Protein AF-A0A968PVJ0-F1 (afdb_monomer_lite)

Foldseek 3Di:
DDLLVLLVVVLVVLVVQQVDDVVRNHLQDDDLSSVVLSVLLVLLLVQLQCLQVPPDDRPDPPQDRFDHLADSSLLSLLLSLLSSCVSRVVCNVVSVVSNVVSLVPDDPDPSNVSSNVRSNVSNVVSCVVCVPVCLQPQDADDADPDPPGDDQDPVCNQWFDPDSNDGVPDPPSNPD

pLDDT: mean 87.93, std 15.9, range [29.86, 98.88]

Sequence (176 aa):
MDALLYWNEVALDASAQDHTGTPPKFDQGGPTKTSRALAIVHLAMYDAFVSINGGSAPYLSDLMAPLPGASAEAALGEAAYVTLKALYPSQSRTFQRARDAFLWGLPSSQALEDGRTHGQKVATMLLNQRMNDGSADCRTYQAKPLPGKHRVDPLNPTQGFLSPFGEKWHLSHCLR

Structure (mmCIF, N/CA/C/O backbone):
data_AF-A0A968PVJ0-F1
#
_entry.id   AF-A0A968PVJ0-F1
#
loop_
_atom_site.group_PDB
_atom_site.id
_atom_site.type_symbol
_atom_site.label_atom_id
_atom_site.label_alt_id
_atom_site.label_comp_id
_atom_site.label_asym_id
_atom_site.label_entity_id
_atom_site.label_seq_id
_atom_site.pdbx_PDB_ins_code
_atom_site.Cartn_x
_atom_site.Cartn_y
_atom_site.Cartn_z
_atom_site.occupancy
_atom_site.B_iso_or_equiv
_atom_site.auth_seq_id
_atom_site.auth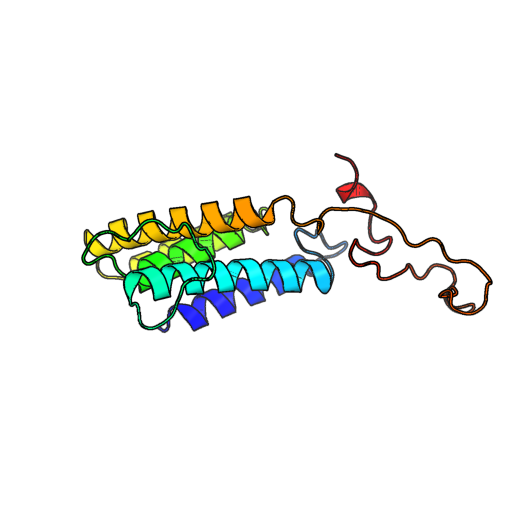_comp_id
_atom_site.auth_asym_id
_atom_site.auth_atom_id
_atom_site.pdbx_PDB_model_num
ATOM 1 N N . MET A 1 1 ? -18.436 -5.206 3.309 1.00 76.81 1 MET A N 1
ATOM 2 C CA . MET A 1 1 ? -17.386 -5.138 2.275 1.00 76.81 1 MET A CA 1
ATOM 3 C C . MET A 1 1 ? -16.115 -5.666 2.899 1.00 76.81 1 MET A C 1
ATOM 5 O O . MET A 1 1 ? -15.818 -5.260 4.014 1.00 76.81 1 MET A O 1
ATOM 9 N N . ASP A 1 2 ? -15.432 -6.604 2.248 1.00 93.25 2 ASP A N 1
ATOM 10 C CA . ASP A 1 2 ? -14.159 -7.123 2.753 1.00 93.25 2 ASP A CA 1
ATOM 11 C C . ASP A 1 2 ? -13.054 -6.092 2.482 1.00 93.25 2 ASP A C 1
ATOM 13 O O . ASP A 1 2 ? -12.817 -5.717 1.331 1.00 93.25 2 ASP A O 1
ATOM 17 N N . ALA A 1 3 ? -12.426 -5.583 3.544 1.00 94.69 3 ALA A N 1
ATOM 18 C CA . ALA A 1 3 ? -11.442 -4.512 3.432 1.00 94.69 3 ALA A CA 1
ATOM 19 C C . ALA A 1 3 ? -10.165 -4.962 2.702 1.00 94.69 3 ALA A C 1
ATOM 21 O O . ALA A 1 3 ? -9.610 -4.194 1.919 1.00 94.69 3 ALA A O 1
ATOM 22 N N . LEU A 1 4 ? -9.716 -6.202 2.918 1.00 96.88 4 LEU A N 1
ATOM 23 C CA . LEU A 1 4 ? -8.508 -6.737 2.292 1.00 96.88 4 LEU A CA 1
ATOM 24 C C . LEU A 1 4 ? -8.703 -6.874 0.781 1.00 96.88 4 LEU A C 1
ATOM 26 O O . LEU A 1 4 ? -7.872 -6.397 0.009 1.00 96.88 4 LEU A O 1
ATOM 30 N N . LEU A 1 5 ? -9.815 -7.481 0.362 1.00 98.06 5 LEU A N 1
ATOM 31 C CA . LEU A 1 5 ? -10.101 -7.689 -1.058 1.00 98.06 5 LEU A CA 1
ATOM 32 C C . LEU A 1 5 ? -10.312 -6.371 -1.807 1.00 98.06 5 LEU A C 1
ATOM 34 O O . LEU A 1 5 ? -9.831 -6.238 -2.93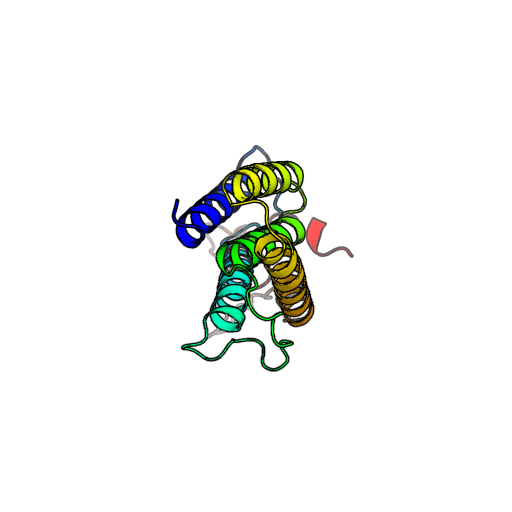0 1.00 98.06 5 LEU A O 1
ATOM 38 N N . TYR A 1 6 ? -10.952 -5.384 -1.176 1.00 98.38 6 TYR A N 1
ATOM 39 C CA . TYR A 1 6 ? -11.098 -4.054 -1.766 1.00 98.38 6 TYR A CA 1
ATOM 40 C C . TYR A 1 6 ? -9.759 -3.376 -2.037 1.00 98.38 6 TYR A C 1
ATOM 42 O O . TYR A 1 6 ? -9.510 -2.893 -3.137 1.00 98.38 6 TYR A O 1
ATOM 50 N N . TRP A 1 7 ? -8.881 -3.323 -1.037 1.00 98.62 7 TRP A N 1
ATOM 51 C CA . TRP A 1 7 ? -7.597 -2.648 -1.201 1.00 98.62 7 TRP A CA 1
ATOM 52 C C . TRP A 1 7 ? -6.652 -3.417 -2.129 1.00 98.62 7 TRP A C 1
ATOM 54 O O . TRP A 1 7 ? -5.844 -2.788 -2.811 1.00 98.62 7 TRP A O 1
ATOM 64 N N . ASN A 1 8 ? -6.800 -4.742 -2.237 1.00 98.56 8 ASN A N 1
ATOM 65 C CA . ASN A 1 8 ? -6.158 -5.519 -3.295 1.00 98.56 8 ASN A CA 1
ATOM 66 C C . ASN A 1 8 ? -6.652 -5.092 -4.689 1.00 98.56 8 ASN A C 1
ATOM 68 O O . ASN A 1 8 ? -5.829 -4.860 -5.567 1.00 98.56 8 ASN A O 1
ATOM 72 N N . GLU A 1 9 ? -7.964 -4.933 -4.892 1.00 98.56 9 GLU A N 1
ATOM 73 C CA . GLU A 1 9 ? -8.520 -4.437 -6.161 1.00 98.56 9 GLU A CA 1
ATOM 74 C C . GLU A 1 9 ? -7.966 -3.046 -6.508 1.00 98.56 9 GLU A C 1
ATOM 76 O O . GLU A 1 9 ? -7.410 -2.861 -7.589 1.00 98.56 9 GLU A O 1
ATOM 81 N N . VAL A 1 10 ? -7.966 -2.108 -5.551 1.00 98.62 10 VAL A N 1
ATOM 82 C CA . VAL A 1 10 ? -7.379 -0.765 -5.734 1.00 98.62 10 VAL A CA 1
ATOM 83 C C . VAL A 1 10 ? -5.887 -0.833 -6.096 1.00 98.62 10 VAL A C 1
ATOM 85 O O . VAL A 1 10 ? -5.410 -0.046 -6.915 1.00 98.62 10 VAL A O 1
ATOM 88 N N . ALA A 1 11 ? -5.128 -1.756 -5.502 1.00 98.62 11 ALA A N 1
ATOM 89 C CA . ALA A 1 11 ? -3.708 -1.929 -5.798 1.00 98.62 11 ALA A CA 1
ATOM 90 C C . ALA A 1 11 ? -3.460 -2.531 -7.196 1.00 98.62 11 ALA A C 1
ATOM 92 O O . ALA A 1 11 ? -2.504 -2.145 -7.875 1.00 98.62 11 ALA A O 1
ATOM 93 N N . LEU A 1 12 ? -4.322 -3.447 -7.648 1.00 98.38 12 LEU A N 1
ATOM 94 C CA . LEU A 1 12 ? -4.268 -4.005 -9.001 1.00 98.38 12 LEU A CA 1
ATOM 95 C C . LEU A 1 12 ? -4.642 -2.955 -10.053 1.00 98.38 12 LEU A C 1
ATOM 97 O O . LEU A 1 12 ? -3.928 -2.819 -11.049 1.00 98.38 12 LEU A O 1
ATOM 101 N N . ASP A 1 13 ? -5.675 -2.153 -9.794 1.00 98.25 13 ASP A N 1
ATOM 102 C CA . ASP A 1 13 ? -6.046 -1.016 -10.641 1.00 98.25 13 ASP A CA 1
ATOM 103 C C . ASP A 1 13 ? -4.909 0.004 -10.732 1.00 98.25 13 ASP A C 1
ATOM 105 O O . ASP A 1 13 ? -4.605 0.502 -11.818 1.00 98.25 13 ASP A O 1
ATOM 109 N N . ALA A 1 14 ? -4.219 0.265 -9.616 1.00 97.50 14 ALA A N 1
ATOM 110 C CA . ALA A 1 14 ? -3.054 1.141 -9.604 1.00 97.50 14 ALA A CA 1
ATOM 111 C C . ALA A 1 14 ? -1.951 0.640 -10.540 1.00 97.50 14 ALA A C 1
ATOM 113 O O . ALA A 1 14 ? -1.387 1.420 -11.310 1.00 97.50 14 ALA A O 1
ATOM 114 N N . SER A 1 15 ? -1.660 -0.663 -10.500 1.00 96.19 15 SER A N 1
ATOM 115 C CA . SER A 1 15 ? -0.685 -1.292 -11.389 1.00 96.19 15 SER A CA 1
ATOM 116 C C . SER A 1 15 ? -1.119 -1.214 -12.854 1.00 96.19 15 SER A C 1
ATOM 118 O O . SER A 1 15 ? -0.315 -0.825 -13.703 1.00 96.19 15 SER A O 1
ATOM 120 N N . ALA A 1 16 ? -2.383 -1.516 -13.159 1.00 95.81 16 ALA A N 1
ATOM 121 C CA . ALA A 1 16 ? -2.913 -1.441 -14.517 1.00 95.81 16 ALA A CA 1
ATOM 122 C C . ALA A 1 16 ? -2.831 -0.011 -15.079 1.00 95.81 16 ALA A C 1
ATOM 124 O O . ALA A 1 16 ? -2.342 0.207 -16.193 1.00 95.81 16 ALA A O 1
ATOM 125 N N . GLN A 1 17 ? -3.237 0.980 -14.284 1.00 95.31 17 GLN A N 1
ATOM 126 C CA . GLN A 1 17 ? -3.203 2.386 -14.671 1.00 95.31 17 GLN A CA 1
ATOM 127 C C . GLN A 1 17 ? -1.772 2.902 -14.879 1.00 95.31 17 GLN A C 1
ATOM 129 O O . GLN A 1 17 ? -1.547 3.678 -15.810 1.00 95.31 17 GLN A O 1
ATOM 134 N N . ASP A 1 18 ? -0.808 2.445 -14.074 1.00 94.25 18 ASP A N 1
ATOM 135 C CA . ASP A 1 18 ? 0.619 2.783 -14.213 1.00 94.25 18 ASP A CA 1
ATOM 136 C C . ASP A 1 18 ? 1.210 2.309 -15.554 1.00 94.25 18 ASP A C 1
ATOM 138 O O . ASP A 1 18 ? 2.143 2.911 -16.082 1.00 94.25 18 ASP A O 1
ATOM 142 N N . HIS A 1 19 ? 0.631 1.255 -16.143 1.00 92.50 19 HIS A N 1
ATOM 143 C CA . HIS A 1 19 ? 1.053 0.673 -17.421 1.00 92.50 19 HIS A CA 1
ATOM 144 C C . HIS A 1 19 ? 0.205 1.119 -18.619 1.00 92.50 19 HIS A C 1
ATOM 146 O O . HIS A 1 19 ? 0.387 0.617 -19.729 1.00 92.50 19 HIS A O 1
ATOM 152 N N . THR A 1 20 ? -0.705 2.073 -18.421 1.00 90.69 20 THR A N 1
ATOM 153 C CA . THR A 1 20 ? -1.606 2.564 -19.468 1.00 90.69 20 THR A CA 1
ATOM 154 C C . THR A 1 20 ? -1.115 3.900 -20.046 1.00 90.69 20 THR A C 1
ATOM 156 O O . THR A 1 20 ? -0.547 4.733 -19.343 1.00 90.69 20 THR A O 1
ATOM 159 N N . GLY A 1 21 ? -1.360 4.134 -21.341 1.00 82.88 21 GLY A N 1
ATOM 160 C CA . GLY A 1 21 ? -1.025 5.381 -22.046 1.00 82.88 21 GLY A CA 1
ATOM 161 C C . GLY A 1 21 ? 0.067 5.222 -23.109 1.00 82.88 21 GLY A C 1
ATOM 162 O O . GLY A 1 21 ? 0.657 4.157 -23.276 1.00 82.88 21 GLY A O 1
ATOM 163 N N . THR A 1 22 ? 0.321 6.280 -23.885 1.00 77.31 22 THR A N 1
ATOM 164 C CA . THR A 1 22 ? 1.326 6.265 -24.962 1.00 77.31 22 THR A CA 1
ATOM 165 C C . THR A 1 22 ? 2.066 7.610 -25.045 1.00 77.31 22 THR A C 1
ATOM 167 O O . THR A 1 22 ? 1.473 8.588 -25.501 1.00 77.31 22 THR A O 1
ATOM 170 N N . PRO A 1 23 ? 3.351 7.679 -24.635 1.00 74.75 23 PRO A N 1
ATOM 171 C CA . PRO A 1 23 ? 4.070 6.657 -23.872 1.00 74.75 23 PRO A CA 1
ATOM 172 C C . PRO A 1 23 ? 3.511 6.543 -22.438 1.00 74.75 23 PRO A C 1
ATOM 174 O O . PRO A 1 23 ? 3.019 7.533 -21.891 1.00 74.75 23 PRO A O 1
ATOM 177 N N . PRO A 1 24 ? 3.579 5.360 -21.812 1.00 75.19 24 PRO A N 1
ATOM 178 C CA . PRO A 1 24 ? 3.230 5.205 -20.404 1.00 75.19 24 PRO A CA 1
ATOM 179 C C . PRO A 1 24 ? 4.176 6.020 -19.508 1.00 75.19 24 PRO A C 1
ATOM 181 O O . PRO A 1 24 ? 5.372 6.158 -19.789 1.00 75.19 24 PRO A O 1
ATOM 184 N N . LYS A 1 25 ? 3.632 6.562 -18.415 1.00 80.38 25 LYS A N 1
ATOM 185 C CA . LYS A 1 25 ? 4.394 7.256 -17.373 1.00 80.38 25 LYS A CA 1
ATOM 186 C C . LYS A 1 25 ? 4.356 6.413 -16.106 1.00 80.38 25 LYS A C 1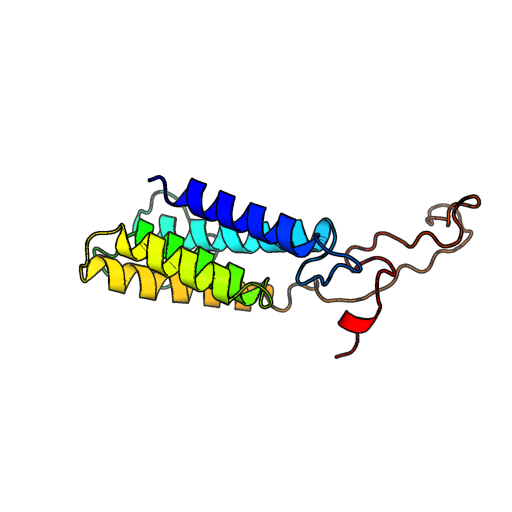
ATOM 188 O O . LYS A 1 25 ? 3.358 6.423 -15.400 1.00 80.38 25 LYS A O 1
ATOM 193 N N . PHE A 1 26 ? 5.462 5.731 -15.848 1.00 87.56 26 PHE A N 1
ATOM 194 C CA . PHE A 1 26 ? 5.567 4.761 -14.772 1.00 87.56 26 PHE A CA 1
ATOM 195 C C . PHE A 1 26 ? 6.027 5.388 -13.456 1.00 87.56 26 PHE A C 1
ATOM 197 O O . PHE A 1 26 ? 7.078 6.031 -13.417 1.00 87.56 26 PHE A O 1
ATOM 204 N N . ASP A 1 27 ? 5.311 5.095 -12.378 1.00 92.19 27 ASP A N 1
ATOM 205 C CA . ASP A 1 27 ? 5.803 5.192 -11.007 1.00 92.19 27 ASP A CA 1
ATOM 206 C C . ASP A 1 27 ? 6.463 3.859 -10.573 1.00 92.19 27 ASP A C 1
ATOM 208 O O . ASP A 1 27 ? 7.525 3.869 -9.945 1.00 92.19 27 ASP A O 1
ATOM 212 N N . GLN A 1 28 ? 5.895 2.700 -10.949 1.00 91.38 28 GLN A N 1
ATOM 213 C CA . GLN A 1 28 ? 6.369 1.348 -10.582 1.00 91.38 28 GLN A CA 1
ATOM 214 C C . GLN A 1 28 ? 6.453 0.398 -11.792 1.00 91.38 28 GLN A C 1
ATOM 216 O O . GLN A 1 28 ? 6.082 -0.778 -11.723 1.00 91.38 28 GLN A O 1
ATOM 221 N N . GLY A 1 29 ? 6.978 0.912 -12.903 1.00 85.62 29 GLY A N 1
ATOM 222 C CA . GLY A 1 29 ? 6.986 0.225 -14.193 1.00 85.62 29 GLY A CA 1
ATOM 223 C C . GLY A 1 29 ? 7.774 -1.083 -14.223 1.00 85.62 29 GLY A C 1
ATOM 224 O O . GLY A 1 29 ? 8.844 -1.218 -13.621 1.00 85.62 29 GLY A O 1
ATOM 225 N N . GLY A 1 30 ? 7.261 -2.029 -15.004 1.00 84.06 30 GLY A N 1
ATOM 226 C CA . GLY A 1 30 ? 7.865 -3.340 -15.190 1.00 84.06 30 GLY A CA 1
ATOM 227 C C . GLY A 1 30 ? 7.565 -4.310 -14.041 1.00 84.06 30 GLY A C 1
ATOM 228 O O . GLY A 1 30 ? 7.144 -3.917 -12.949 1.00 84.06 30 GLY A O 1
ATOM 229 N N . PRO A 1 31 ? 7.795 -5.613 -14.269 1.00 85.12 31 PRO A N 1
ATOM 230 C CA . PRO A 1 31 ? 7.315 -6.662 -13.372 1.00 85.12 31 PRO A CA 1
ATOM 231 C C . PRO A 1 31 ? 7.928 -6.593 -11.965 1.00 85.12 31 PRO A C 1
ATOM 233 O O . PRO A 1 31 ? 7.237 -6.857 -10.984 1.00 85.12 31 PRO A O 1
ATOM 236 N N . THR A 1 32 ? 9.203 -6.209 -11.839 1.00 85.94 32 THR A N 1
ATOM 237 C CA . THR A 1 32 ? 9.925 -6.221 -10.555 1.00 85.94 32 THR A CA 1
ATOM 238 C C . THR A 1 32 ? 9.522 -5.075 -9.628 1.00 85.94 32 THR A C 1
ATOM 240 O O . THR A 1 32 ? 9.309 -5.294 -8.436 1.00 85.94 32 THR A O 1
ATOM 243 N N . LYS A 1 33 ? 9.384 -3.850 -10.153 1.00 89.12 33 LYS A N 1
ATOM 244 C CA . LYS A 1 33 ? 8.932 -2.696 -9.358 1.00 89.12 33 LYS A CA 1
ATOM 245 C C . LYS A 1 33 ? 7.471 -2.856 -8.948 1.00 89.12 33 LYS A C 1
ATOM 247 O O . LYS A 1 33 ? 7.149 -2.641 -7.783 1.00 89.12 33 LYS A O 1
ATOM 252 N N . THR A 1 34 ? 6.624 -3.348 -9.855 1.00 92.94 34 THR A N 1
ATOM 253 C CA . THR A 1 34 ? 5.224 -3.669 -9.546 1.00 92.94 34 THR A CA 1
ATOM 254 C C . THR A 1 34 ? 5.108 -4.729 -8.451 1.00 92.94 34 THR A C 1
ATOM 256 O O . THR A 1 34 ? 4.408 -4.500 -7.466 1.00 92.94 34 THR A O 1
ATOM 259 N N . SER A 1 35 ? 5.817 -5.863 -8.554 1.00 94.75 35 SER A N 1
ATOM 260 C CA . SER A 1 35 ? 5.725 -6.910 -7.524 1.00 94.75 35 SER A CA 1
ATOM 261 C C . SER A 1 35 ? 6.190 -6.401 -6.159 1.00 94.75 35 SER A C 1
ATOM 263 O O . SER A 1 35 ? 5.579 -6.713 -5.138 1.00 94.75 35 SER A O 1
ATOM 265 N N . ARG A 1 36 ? 7.247 -5.578 -6.134 1.00 95.44 36 ARG A N 1
ATOM 266 C CA . ARG A 1 36 ? 7.737 -4.942 -4.910 1.00 95.44 36 ARG A CA 1
ATOM 267 C C . ARG A 1 36 ? 6.704 -3.988 -4.317 1.00 95.44 36 ARG A C 1
ATOM 269 O O . ARG A 1 36 ? 6.471 -4.036 -3.114 1.00 95.44 36 ARG A O 1
ATOM 276 N N . ALA A 1 37 ? 6.097 -3.131 -5.132 1.00 96.94 37 ALA A N 1
ATOM 277 C CA . ALA A 1 37 ? 5.091 -2.187 -4.664 1.00 96.94 37 ALA A CA 1
ATOM 278 C C . ALA A 1 37 ? 3.890 -2.915 -4.040 1.00 96.94 37 ALA A C 1
ATOM 280 O O . ALA A 1 37 ? 3.512 -2.607 -2.911 1.00 96.94 37 ALA A O 1
ATOM 281 N N . LEU A 1 38 ? 3.367 -3.947 -4.711 1.00 98.25 38 LEU A N 1
ATOM 282 C CA . LEU A 1 38 ? 2.273 -4.766 -4.183 1.00 98.25 38 LEU A CA 1
ATOM 283 C C . LEU A 1 38 ? 2.657 -5.493 -2.889 1.00 98.25 38 LEU A C 1
ATOM 285 O O . LEU A 1 38 ? 1.839 -5.561 -1.973 1.00 98.25 38 LEU A O 1
ATOM 289 N N . ALA A 1 39 ? 3.895 -5.988 -2.781 1.00 98.19 39 ALA A N 1
ATOM 290 C CA . ALA A 1 39 ? 4.387 -6.610 -1.555 1.00 98.19 39 ALA A CA 1
ATOM 291 C C . ALA A 1 39 ? 4.423 -5.618 -0.382 1.00 98.19 39 ALA A C 1
ATOM 293 O O . ALA A 1 39 ? 3.993 -5.963 0.713 1.00 98.19 39 ALA A O 1
ATOM 294 N N . ILE A 1 40 ? 4.882 -4.380 -0.600 1.00 98.56 40 ILE A N 1
ATOM 295 C CA . ILE A 1 40 ? 4.906 -3.339 0.441 1.00 98.56 40 ILE A CA 1
ATOM 296 C C . ILE A 1 40 ? 3.486 -2.989 0.898 1.00 98.56 40 ILE A C 1
ATOM 298 O O . ILE A 1 40 ? 3.241 -2.905 2.099 1.00 98.56 40 ILE A O 1
ATOM 302 N N . VAL A 1 41 ? 2.547 -2.822 -0.037 1.00 98.75 41 VAL A N 1
ATOM 303 C CA . VAL A 1 41 ? 1.142 -2.518 0.283 1.00 98.75 41 VAL A CA 1
ATOM 304 C C . VAL A 1 41 ? 0.529 -3.627 1.143 1.00 98.75 41 VAL A C 1
ATOM 306 O O . VAL A 1 41 ? 0.036 -3.358 2.238 1.00 98.75 41 VAL A O 1
ATOM 309 N N . HIS A 1 42 ? 0.628 -4.884 0.702 1.00 98.75 42 HIS A N 1
ATOM 310 C CA . HIS A 1 42 ? 0.028 -6.015 1.416 1.00 98.75 42 HIS A CA 1
ATOM 311 C C . HIS A 1 42 ? 0.696 -6.294 2.762 1.00 98.75 42 HIS A C 1
ATOM 313 O O . HIS A 1 42 ? 0.021 -6.676 3.714 1.00 98.75 42 HIS A O 1
ATOM 319 N N . LEU A 1 43 ? 2.005 -6.077 2.871 1.00 98.25 43 LEU A N 1
ATOM 320 C CA . LEU A 1 43 ? 2.718 -6.249 4.130 1.00 98.25 43 LEU A CA 1
ATOM 321 C C . LEU A 1 43 ? 2.331 -5.168 5.149 1.00 98.25 43 LEU A C 1
ATOM 323 O O . LEU A 1 43 ? 2.150 -5.483 6.320 1.00 98.25 43 LEU A O 1
ATOM 327 N N . ALA A 1 44 ? 2.114 -3.922 4.710 1.00 98.69 44 ALA A N 1
ATOM 328 C CA . ALA A 1 44 ? 1.605 -2.864 5.584 1.00 98.69 44 ALA A CA 1
ATOM 329 C C . ALA A 1 44 ? 0.172 -3.153 6.054 1.00 98.69 44 ALA A C 1
ATOM 331 O O . ALA A 1 44 ? -0.145 -2.940 7.223 1.00 98.69 44 ALA A O 1
ATOM 332 N N . MET A 1 45 ? -0.681 -3.667 5.163 1.00 98.69 45 MET A N 1
ATOM 333 C CA . MET A 1 45 ? -2.037 -4.108 5.503 1.00 98.69 45 MET A CA 1
ATOM 334 C C . MET A 1 45 ? -2.027 -5.258 6.516 1.00 98.69 45 MET A C 1
ATOM 336 O O . MET A 1 45 ? -2.769 -5.213 7.497 1.00 98.69 45 MET A O 1
ATOM 340 N N . TYR A 1 46 ? -1.170 -6.261 6.298 1.00 98.19 46 TYR A N 1
ATOM 341 C CA . TYR A 1 46 ? -0.986 -7.392 7.206 1.00 98.19 46 TYR A CA 1
ATOM 342 C C . TYR A 1 46 ? -0.545 -6.919 8.593 1.00 98.19 46 TYR A C 1
ATOM 344 O O . TYR A 1 46 ? -1.218 -7.221 9.575 1.00 98.19 46 TYR A O 1
ATOM 352 N N . ASP A 1 47 ? 0.517 -6.115 8.672 1.00 98.25 47 ASP A N 1
ATOM 353 C CA . ASP A 1 47 ? 1.047 -5.614 9.941 1.00 98.25 47 ASP A CA 1
ATOM 354 C C . ASP A 1 47 ? 0.035 -4.740 10.688 1.00 98.25 47 ASP A C 1
ATOM 356 O O . ASP A 1 47 ? -0.109 -4.865 11.905 1.00 98.25 47 ASP A O 1
ATOM 360 N N . ALA A 1 48 ? -0.716 -3.892 9.979 1.00 98.00 48 ALA A N 1
ATOM 361 C CA . ALA A 1 48 ? -1.759 -3.060 10.575 1.00 98.00 48 ALA A CA 1
ATOM 362 C C . ALA A 1 48 ? -2.909 -3.904 11.148 1.00 98.00 48 ALA A C 1
ATOM 364 O O . ALA A 1 48 ? -3.426 -3.591 12.218 1.00 98.00 48 ALA A O 1
ATOM 365 N N . PHE A 1 49 ? -3.278 -4.992 10.469 1.00 97.12 49 PHE A N 1
ATOM 366 C CA . PHE A 1 49 ? -4.330 -5.899 10.917 1.00 97.12 49 PHE A CA 1
ATOM 367 C C . PHE A 1 49 ? -3.886 -6.775 12.095 1.00 97.12 49 PHE A C 1
ATOM 369 O O . PHE A 1 49 ? -4.537 -6.783 13.139 1.00 97.12 49 PHE A O 1
ATOM 376 N N . VAL A 1 50 ? -2.766 -7.495 11.965 1.00 96.00 50 VAL A N 1
ATOM 377 C CA . VAL A 1 50 ? -2.305 -8.446 12.995 1.00 96.00 50 VAL A CA 1
ATOM 378 C C . VAL A 1 50 ? -1.823 -7.756 14.264 1.00 96.00 50 VAL A C 1
ATOM 380 O O . VAL A 1 50 ? -1.923 -8.335 15.341 1.00 96.00 50 VAL A O 1
ATOM 383 N N . SER A 1 51 ? -1.360 -6.506 14.182 1.00 96.00 51 SER A N 1
ATOM 384 C CA . SER A 1 51 ? -1.026 -5.731 15.383 1.00 96.00 51 SER A CA 1
ATOM 385 C C . SER A 1 51 ? -2.253 -5.387 16.234 1.00 96.00 51 SER A C 1
ATOM 387 O O . SER A 1 51 ? -2.103 -5.260 17.446 1.00 96.00 51 SER A O 1
ATOM 389 N N . ILE A 1 52 ? -3.449 -5.283 15.638 1.00 96.25 52 ILE A N 1
ATOM 390 C CA . ILE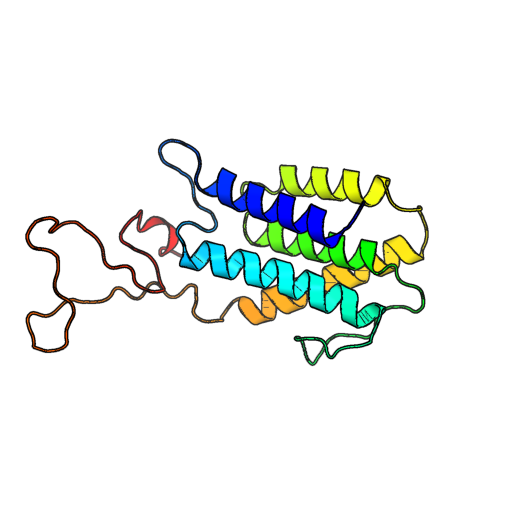 A 1 52 ? -4.720 -5.040 16.345 1.00 96.25 52 ILE A CA 1
ATOM 391 C C . ILE A 1 52 ? -5.409 -6.353 16.731 1.00 96.25 52 ILE A C 1
ATOM 393 O O . ILE A 1 52 ? -5.787 -6.525 17.889 1.00 96.25 52 ILE A O 1
ATOM 397 N N . ASN A 1 53 ? -5.562 -7.289 15.790 1.00 94.44 53 ASN A N 1
ATOM 398 C CA . ASN A 1 53 ? -6.309 -8.532 16.017 1.00 94.44 53 ASN A CA 1
ATOM 399 C C . ASN A 1 53 ? -5.488 -9.625 16.712 1.00 94.44 53 ASN A C 1
ATOM 401 O O . ASN A 1 53 ? -6.058 -10.577 17.247 1.00 94.44 53 ASN A O 1
ATOM 405 N N . GLY A 1 54 ? -4.159 -9.518 16.698 1.00 90.88 54 GLY A N 1
ATOM 406 C CA . GLY A 1 54 ? -3.265 -10.570 17.165 1.00 90.88 54 GLY A CA 1
ATOM 407 C C . GLY A 1 54 ? -3.317 -11.825 16.287 1.00 90.88 54 GLY A C 1
ATOM 408 O O . GLY A 1 54 ? -3.630 -11.780 15.099 1.00 90.88 54 GLY A O 1
ATOM 409 N N . GLY A 1 55 ? -2.969 -12.972 16.879 1.00 89.25 55 GLY A N 1
ATOM 410 C CA . GLY A 1 55 ? -3.028 -14.290 16.229 1.00 89.25 55 GLY A CA 1
ATOM 411 C C . GLY A 1 55 ? -1.837 -14.637 15.330 1.00 89.25 55 GLY A C 1
ATOM 412 O O . GLY A 1 55 ? -1.655 -15.801 14.981 1.00 89.25 55 GLY A O 1
ATOM 413 N N . SER A 1 56 ? -0.990 -13.673 14.975 1.00 92.44 56 SER A N 1
ATOM 414 C CA . SER A 1 56 ? 0.273 -13.898 14.263 1.00 92.44 56 SER A CA 1
ATOM 415 C C . SER A 1 56 ? 1.272 -12.785 14.569 1.00 92.44 56 SER A C 1
ATOM 417 O O . SER A 1 56 ? 0.886 -11.690 14.975 1.00 92.44 56 SER A O 1
ATOM 419 N N . ALA A 1 57 ? 2.563 -13.073 14.401 1.00 92.81 57 ALA A N 1
ATOM 420 C CA . ALA A 1 57 ? 3.605 -12.070 14.577 1.00 92.81 57 ALA A CA 1
ATOM 421 C C . ALA A 1 57 ? 3.598 -11.084 13.391 1.00 92.81 57 ALA A C 1
ATOM 423 O O . ALA A 1 57 ? 3.563 -11.538 12.238 1.00 92.81 57 ALA A O 1
ATOM 424 N N . PRO A 1 58 ? 3.650 -9.762 13.643 1.00 95.25 58 PRO A N 1
ATOM 425 C CA . PRO A 1 58 ? 3.900 -8.788 12.591 1.00 95.25 58 PRO A CA 1
ATOM 426 C C . PRO A 1 58 ? 5.272 -9.002 11.943 1.00 95.25 58 PRO A C 1
ATOM 428 O O . PRO A 1 58 ? 6.191 -9.555 12.550 1.00 95.25 58 PRO A O 1
ATOM 431 N N . TYR A 1 59 ? 5.415 -8.536 10.710 1.00 96.00 59 TYR A N 1
ATOM 432 C CA . TYR A 1 59 ? 6.678 -8.503 9.988 1.00 96.00 59 TYR A CA 1
ATOM 433 C C . TYR A 1 59 ? 7.647 -7.468 10.568 1.00 96.00 59 TYR A C 1
ATOM 435 O O . TYR A 1 59 ? 8.834 -7.753 10.746 1.00 96.00 59 TYR A O 1
ATOM 443 N N . LEU A 1 60 ? 7.158 -6.263 10.862 1.00 95.31 60 LEU A N 1
ATOM 444 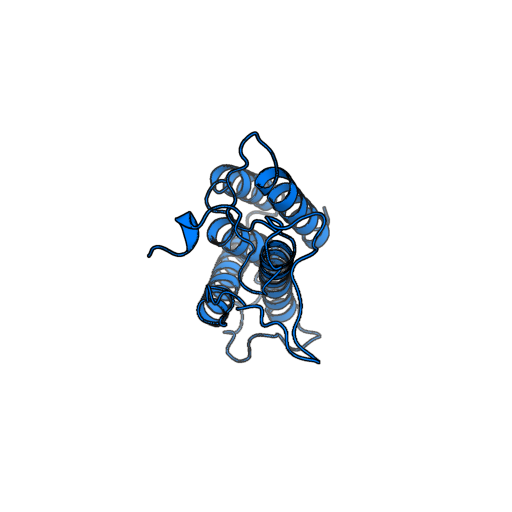C CA . LEU A 1 60 ? 7.930 -5.245 11.564 1.00 95.31 60 LEU A CA 1
ATOM 445 C C . LEU A 1 60 ? 8.081 -5.622 13.047 1.00 95.31 60 LEU A C 1
ATOM 447 O O . LEU A 1 60 ? 7.100 -5.708 13.783 1.00 95.31 60 LEU A O 1
ATOM 451 N N . SER A 1 61 ? 9.327 -5.782 13.500 1.00 88.69 61 SER A N 1
ATOM 452 C CA . SER A 1 61 ? 9.650 -6.139 14.890 1.00 88.69 61 SER A CA 1
ATOM 453 C C . SER A 1 61 ? 9.355 -5.028 15.898 1.00 88.69 61 SER A C 1
ATOM 455 O O . SER A 1 61 ? 9.058 -5.314 17.054 1.00 88.69 61 SER A O 1
ATOM 457 N N . ASP A 1 62 ? 9.423 -3.770 15.459 1.00 87.69 62 ASP A N 1
ATOM 458 C CA . ASP A 1 62 ? 9.437 -2.603 16.349 1.00 87.69 62 ASP A CA 1
ATOM 459 C C . ASP A 1 62 ? 8.100 -1.844 16.337 1.00 87.69 62 ASP A C 1
ATOM 461 O O . ASP A 1 62 ? 8.038 -0.660 16.676 1.00 87.69 62 ASP A O 1
ATOM 465 N N . LEU A 1 63 ? 7.018 -2.499 15.898 1.00 88.56 63 LEU A N 1
ATOM 466 C CA . LEU A 1 63 ? 5.695 -1.882 15.866 1.00 88.56 63 LEU A CA 1
ATOM 467 C C . LEU A 1 63 ? 5.231 -1.520 17.271 1.00 88.56 63 LEU A C 1
ATOM 469 O O . LEU A 1 63 ? 5.162 -2.353 18.174 1.00 88.56 63 LEU A O 1
ATOM 473 N N . MET A 1 64 ? 4.841 -0.259 17.426 1.00 85.81 64 MET A N 1
ATOM 474 C CA . MET A 1 64 ? 4.135 0.180 18.618 1.00 85.81 64 MET A CA 1
ATOM 475 C C . MET A 1 64 ? 2.818 -0.586 18.755 1.00 85.81 64 MET A C 1
ATOM 477 O O . MET A 1 64 ? 2.129 -0.825 17.763 1.00 85.81 64 MET A O 1
ATOM 481 N N . ALA A 1 65 ? 2.442 -0.910 19.991 1.00 88.31 65 ALA A N 1
ATOM 482 C CA . ALA A 1 65 ? 1.125 -1.465 20.262 1.00 88.31 65 ALA A CA 1
ATOM 483 C C . ALA A 1 65 ? 0.026 -0.468 19.833 1.00 88.31 65 ALA A C 1
ATOM 485 O O . ALA A 1 65 ? 0.179 0.741 20.062 1.00 88.31 65 ALA A O 1
ATOM 486 N N . PRO A 1 66 ? -1.073 -0.945 19.225 1.00 92.31 66 PRO A N 1
ATOM 487 C CA . PRO A 1 66 ? -2.207 -0.090 18.911 1.00 92.31 66 PRO A CA 1
ATOM 488 C C . PRO A 1 66 ? -2.916 0.370 20.187 1.00 92.31 66 PRO A C 1
ATOM 490 O O . PRO A 1 66 ? -2.768 -0.216 21.263 1.00 92.31 66 PRO A O 1
ATOM 493 N N . LEU A 1 67 ? -3.733 1.414 20.055 1.00 93.62 67 LEU A N 1
ATOM 494 C CA . LEU A 1 67 ? -4.632 1.814 21.132 1.00 93.62 67 LEU A CA 1
ATOM 495 C C . LEU A 1 67 ? -5.697 0.723 21.362 1.00 93.62 67 LEU A C 1
ATOM 497 O O . LEU A 1 67 ? -6.199 0.150 20.389 1.00 93.62 67 LEU A O 1
ATOM 501 N N . PRO A 1 68 ? -6.063 0.427 22.625 1.00 92.94 68 PRO A N 1
ATOM 502 C CA . PRO A 1 68 ? -7.106 -0.548 22.921 1.00 92.94 68 PRO A CA 1
ATOM 503 C C . PRO A 1 68 ? -8.421 -0.200 22.217 1.00 92.94 68 PRO A C 1
ATOM 505 O O . PRO A 1 68 ? -8.938 0.903 22.371 1.00 92.94 68 PRO A O 1
ATOM 508 N N . GLY A 1 69 ? -8.973 -1.153 21.465 1.00 94.44 69 GLY A N 1
ATOM 509 C CA . GLY A 1 69 ? -10.232 -0.967 20.739 1.00 94.44 69 GLY A CA 1
ATOM 510 C C . GLY A 1 69 ? -10.112 -0.247 19.391 1.00 94.44 69 GLY A C 1
ATOM 511 O O . GLY A 1 69 ? -11.145 0.050 18.798 1.00 94.44 69 GLY A O 1
ATOM 512 N N . ALA A 1 70 ? -8.901 0.014 18.885 1.00 97.88 70 ALA A N 1
ATOM 513 C CA . ALA A 1 70 ? -8.703 0.506 17.521 1.00 97.88 70 ALA A CA 1
ATOM 514 C C . ALA A 1 70 ? -9.335 -0.440 16.477 1.00 97.88 70 ALA A C 1
ATOM 516 O O . ALA A 1 70 ? -9.256 -1.661 16.604 1.00 97.88 70 ALA A O 1
ATOM 517 N N . SER A 1 71 ? -9.949 0.115 15.427 1.00 98.06 71 SER A N 1
ATOM 518 C CA . SER A 1 71 ? -10.539 -0.672 14.336 1.00 98.06 71 SER A CA 1
ATOM 519 C C . SER A 1 71 ? -9.455 -1.213 13.407 1.00 98.06 71 SER A C 1
ATOM 521 O O . SER A 1 71 ? -8.684 -0.453 12.811 1.00 98.06 71 SER A O 1
ATOM 523 N N . ALA A 1 72 ? -9.440 -2.534 13.242 1.00 97.12 72 ALA A N 1
ATOM 524 C CA . ALA A 1 72 ? -8.517 -3.225 12.353 1.00 97.12 72 ALA A CA 1
ATOM 525 C C . ALA A 1 72 ? -8.785 -2.912 10.879 1.00 97.12 72 ALA A C 1
ATOM 527 O O . ALA A 1 72 ? -7.845 -2.724 10.112 1.00 97.12 72 ALA A O 1
ATOM 528 N N . GLU A 1 73 ? -10.053 -2.788 10.485 1.00 97.88 73 GLU A N 1
ATOM 529 C CA . GLU A 1 73 ? -10.450 -2.410 9.129 1.00 97.88 73 GLU A CA 1
ATOM 530 C C . GLU A 1 73 ? -9.974 -0.995 8.788 1.00 97.88 73 GLU A C 1
ATOM 532 O O . GLU A 1 73 ? -9.428 -0.772 7.705 1.00 97.88 73 GLU A O 1
ATOM 537 N N . ALA A 1 74 ? -10.129 -0.048 9.720 1.00 98.38 74 ALA A N 1
ATOM 538 C CA . ALA A 1 74 ? -9.652 1.319 9.542 1.00 98.38 74 ALA A CA 1
ATOM 539 C C . ALA A 1 74 ? -8.118 1.380 9.449 1.00 98.38 74 ALA A C 1
ATOM 541 O O . ALA A 1 74 ? -7.585 2.089 8.594 1.00 98.38 74 ALA A O 1
ATOM 542 N N . ALA A 1 75 ? -7.404 0.606 10.275 1.00 98.44 75 ALA A N 1
ATOM 543 C CA . ALA A 1 75 ? -5.944 0.525 10.226 1.00 98.44 75 ALA A CA 1
ATOM 544 C C . ALA A 1 75 ? -5.429 -0.109 8.931 1.00 98.44 75 ALA A C 1
ATOM 546 O O . ALA A 1 75 ? -4.528 0.440 8.296 1.00 98.44 75 ALA A O 1
ATOM 547 N N . LEU A 1 76 ? -6.023 -1.229 8.512 1.00 98.31 76 LEU A N 1
ATOM 548 C CA . LEU A 1 76 ? -5.691 -1.917 7.267 1.00 98.31 76 LEU A CA 1
ATOM 549 C C . LEU A 1 76 ? -5.894 -0.991 6.064 1.00 98.31 76 LEU A C 1
ATOM 551 O O . LEU A 1 76 ? -4.998 -0.864 5.228 1.00 98.31 76 LEU A O 1
ATOM 555 N N . GLY A 1 77 ? -7.040 -0.309 5.992 1.00 98.62 77 GLY A N 1
ATOM 556 C CA . GLY A 1 77 ? -7.333 0.576 4.870 1.00 98.62 77 GLY A CA 1
ATOM 557 C C . GLY A 1 77 ? -6.479 1.840 4.840 1.00 98.62 77 GLY A C 1
ATOM 558 O O . GLY A 1 77 ? -6.031 2.262 3.773 1.00 98.62 77 GLY A O 1
ATOM 559 N N . GLU A 1 78 ? -6.176 2.420 6.001 1.00 98.81 78 GLU A N 1
ATOM 560 C CA . GLU A 1 78 ? -5.247 3.545 6.069 1.00 98.81 78 GLU A CA 1
ATOM 561 C C . GLU A 1 78 ? -3.829 3.126 5.651 1.00 98.81 78 GLU A C 1
ATOM 563 O O . GLU A 1 78 ? -3.179 3.839 4.885 1.00 98.81 78 GLU A O 1
ATOM 568 N N . ALA A 1 79 ? -3.361 1.951 6.082 1.00 98.88 79 ALA A N 1
ATOM 569 C CA . ALA A 1 79 ? -2.045 1.443 5.708 1.00 98.88 79 ALA A CA 1
ATOM 570 C C . ALA A 1 79 ? -1.914 1.222 4.188 1.00 98.88 79 ALA A C 1
ATOM 572 O O . ALA A 1 79 ? -0.902 1.605 3.584 1.00 98.88 79 ALA A O 1
ATOM 573 N N . ALA A 1 80 ? -2.957 0.674 3.554 1.00 98.88 80 ALA A N 1
ATOM 574 C CA . ALA A 1 80 ? -3.034 0.523 2.103 1.00 98.88 80 ALA A CA 1
ATOM 575 C C . ALA A 1 80 ? -2.976 1.879 1.382 1.00 98.88 80 ALA A C 1
ATOM 577 O O . ALA A 1 80 ? -2.150 2.077 0.493 1.00 98.88 80 ALA A O 1
ATOM 578 N N . TYR A 1 81 ? -3.795 2.848 1.802 1.00 98.88 81 TYR A N 1
ATOM 579 C CA . TYR A 1 81 ? -3.798 4.191 1.218 1.00 98.88 81 TYR A CA 1
ATOM 580 C C . TYR A 1 81 ? -2.422 4.864 1.287 1.00 98.88 81 TYR A C 1
ATOM 582 O O . TYR A 1 81 ? -1.945 5.409 0.289 1.00 98.88 81 TYR A O 1
ATOM 590 N N . VAL A 1 82 ? -1.781 4.844 2.459 1.00 98.88 82 VAL A N 1
ATOM 591 C CA . VAL A 1 82 ? -0.505 5.537 2.682 1.00 98.88 82 VAL A CA 1
ATOM 592 C C . VAL A 1 82 ? 0.601 4.937 1.821 1.00 98.88 82 VAL A C 1
ATOM 594 O O . VAL A 1 82 ? 1.357 5.681 1.192 1.00 98.88 82 VAL A O 1
ATOM 597 N N . THR A 1 83 ? 0.678 3.607 1.751 1.00 98.88 83 THR A N 1
ATOM 598 C CA . THR A 1 83 ? 1.666 2.916 0.912 1.00 98.88 83 THR A CA 1
ATOM 599 C C . THR A 1 83 ? 1.408 3.140 -0.575 1.00 98.88 83 THR A C 1
ATOM 601 O O . THR A 1 83 ? 2.333 3.530 -1.286 1.00 98.88 83 THR A O 1
ATOM 604 N N . LEU A 1 84 ? 0.164 2.998 -1.044 1.00 98.81 84 LEU A N 1
ATOM 605 C CA . LEU A 1 84 ? -0.202 3.251 -2.443 1.00 98.81 84 LEU A CA 1
ATOM 606 C C . LEU A 1 84 ? 0.109 4.687 -2.866 1.00 98.81 84 LEU A C 1
ATOM 608 O O . LEU A 1 84 ? 0.738 4.904 -3.898 1.00 98.81 84 LEU A O 1
ATOM 612 N N . LYS A 1 85 ? -0.255 5.677 -2.046 1.00 98.62 85 LYS A N 1
ATOM 613 C CA . LYS A 1 85 ? 0.036 7.089 -2.318 1.00 98.62 85 LYS A CA 1
ATOM 614 C C . LYS A 1 85 ? 1.536 7.375 -2.399 1.00 98.62 85 LYS A C 1
ATOM 616 O O . LYS A 1 85 ? 1.949 8.197 -3.213 1.00 98.62 85 LYS A O 1
ATOM 621 N N . ALA A 1 86 ? 2.340 6.730 -1.556 1.00 98.19 86 ALA A N 1
ATOM 622 C CA . ALA A 1 86 ? 3.790 6.894 -1.580 1.00 98.19 86 ALA A CA 1
ATOM 623 C C . ALA A 1 86 ? 4.433 6.228 -2.808 1.00 98.19 86 ALA A C 1
ATOM 625 O O . ALA A 1 86 ? 5.370 6.780 -3.380 1.00 98.19 86 ALA A O 1
ATOM 626 N N . LEU A 1 87 ? 3.938 5.053 -3.207 1.00 97.19 87 LEU A N 1
ATOM 627 C CA . LEU A 1 87 ? 4.517 4.242 -4.282 1.00 97.19 87 LEU A CA 1
ATOM 628 C C . LEU A 1 87 ? 4.037 4.654 -5.681 1.00 97.19 87 LEU A C 1
ATOM 630 O O . LEU A 1 87 ? 4.810 4.525 -6.626 1.00 97.19 87 LEU A O 1
ATOM 634 N N . TYR A 1 88 ? 2.811 5.170 -5.803 1.00 97.12 88 TYR A N 1
ATOM 635 C CA . TYR A 1 88 ? 2.170 5.602 -7.052 1.00 97.12 88 TYR A CA 1
ATOM 636 C C . TYR A 1 88 ? 1.706 7.071 -6.957 1.00 97.12 88 TYR A C 1
ATOM 638 O O . TYR A 1 88 ? 0.504 7.369 -7.010 1.00 97.12 88 TYR A O 1
ATOM 646 N N . PRO A 1 89 ? 2.625 8.036 -6.765 1.00 97.06 89 PRO A N 1
ATOM 647 C CA . PRO A 1 89 ? 2.271 9.430 -6.507 1.00 97.06 89 PRO A CA 1
ATOM 648 C C . PRO A 1 89 ? 1.419 10.069 -7.613 1.00 97.06 89 PRO A C 1
ATOM 650 O O . PRO A 1 89 ? 0.605 10.949 -7.306 1.00 97.06 89 PRO A O 1
ATOM 653 N N . SER A 1 90 ? 1.533 9.622 -8.870 1.00 96.31 90 SER A N 1
ATOM 654 C CA . SER A 1 90 ? 0.708 10.117 -9.983 1.00 96.31 90 SER A CA 1
ATOM 655 C C . SER A 1 90 ? -0.794 9.854 -9.791 1.00 96.31 90 SER A C 1
ATOM 657 O O . SER A 1 90 ? -1.626 10.601 -10.311 1.00 96.31 90 SER A O 1
ATOM 659 N N . GLN A 1 91 ? -1.142 8.863 -8.966 1.00 97.50 91 GLN A N 1
ATOM 660 C CA . GLN A 1 91 ? -2.505 8.399 -8.705 1.00 97.50 91 GLN A CA 1
ATOM 661 C C . GLN A 1 91 ? -3.042 8.848 -7.330 1.00 97.50 91 GLN A C 1
ATOM 663 O O . GLN A 1 91 ? -4.142 8.470 -6.930 1.00 97.50 91 GLN A O 1
ATOM 668 N N . SER A 1 92 ? -2.323 9.729 -6.618 1.00 97.81 92 SER A N 1
ATOM 669 C CA . SER A 1 92 ? -2.649 10.173 -5.246 1.00 97.81 92 SER A CA 1
ATOM 670 C C . SER A 1 92 ? -4.105 10.609 -5.036 1.00 97.81 92 SER A C 1
ATOM 672 O O . SER A 1 92 ? -4.698 10.319 -3.998 1.00 97.81 92 SER A O 1
ATOM 674 N N . ARG A 1 93 ? -4.696 11.318 -6.011 1.00 98.06 93 ARG A N 1
ATOM 675 C CA . ARG A 1 93 ? -6.097 11.774 -5.929 1.00 98.06 93 ARG A CA 1
ATOM 676 C C . ARG A 1 93 ? -7.093 10.617 -5.999 1.00 98.06 93 ARG A C 1
ATOM 678 O O . ARG A 1 93 ? -8.123 10.680 -5.335 1.00 98.06 93 ARG A O 1
ATOM 685 N N . THR A 1 94 ? -6.791 9.580 -6.775 1.00 98.12 94 THR A N 1
ATOM 686 C CA . THR A 1 94 ? -7.613 8.367 -6.861 1.00 98.12 94 THR A CA 1
ATOM 687 C C . THR A 1 94 ? -7.607 7.637 -5.524 1.00 98.12 94 THR A C 1
ATOM 689 O O . THR A 1 94 ? -8.674 7.347 -4.990 1.00 98.12 94 THR A O 1
ATOM 692 N N . PHE A 1 95 ? -6.433 7.448 -4.914 1.00 98.69 95 PHE A N 1
ATOM 693 C CA . PHE A 1 95 ? -6.342 6.786 -3.608 1.00 98.69 95 PHE A CA 1
ATOM 694 C C . PHE A 1 95 ? -6.988 7.587 -2.486 1.00 98.69 95 PHE A C 1
ATOM 696 O O . PHE A 1 95 ? -7.592 7.000 -1.595 1.00 98.69 95 PHE A O 1
ATOM 703 N N . GLN A 1 96 ? -6.905 8.920 -2.531 1.00 98.69 96 GLN A N 1
ATOM 704 C CA . GLN A 1 96 ? -7.609 9.762 -1.565 1.00 98.69 96 GLN A CA 1
ATOM 705 C C . GLN A 1 96 ? -9.123 9.529 -1.636 1.00 98.69 96 GLN A C 1
ATOM 707 O O . GLN A 1 96 ? -9.745 9.301 -0.608 1.00 98.69 96 GLN A O 1
ATOM 712 N N . ARG A 1 97 ? -9.702 9.496 -2.842 1.00 98.62 97 ARG A N 1
ATOM 713 C CA . ARG A 1 97 ? -11.133 9.208 -3.025 1.00 98.62 97 ARG A CA 1
ATOM 714 C C . ARG A 1 97 ? -11.510 7.800 -2.563 1.00 98.62 97 ARG A C 1
ATOM 716 O O . ARG A 1 97 ? -12.536 7.647 -1.911 1.00 98.62 97 ARG A O 1
ATOM 723 N N . ALA A 1 98 ? -10.688 6.797 -2.882 1.00 98.56 98 ALA A N 1
ATOM 724 C CA . ALA A 1 98 ? -10.894 5.419 -2.435 1.00 98.56 98 ALA A CA 1
ATOM 725 C C . ALA A 1 98 ? -10.882 5.319 -0.900 1.00 98.56 98 ALA A C 1
ATOM 727 O O . ALA A 1 98 ? -11.790 4.740 -0.310 1.00 98.56 98 ALA A O 1
ATOM 728 N N . ARG A 1 99 ? -9.914 5.972 -0.242 1.00 98.69 99 ARG A N 1
ATOM 729 C CA . ARG A 1 99 ? -9.852 6.075 1.221 1.00 98.69 99 ARG A CA 1
ATOM 730 C C . ARG A 1 99 ? -11.088 6.756 1.793 1.00 98.69 99 ARG A C 1
ATOM 732 O O . ARG A 1 99 ? -11.679 6.222 2.722 1.00 98.69 99 ARG A O 1
ATOM 739 N N . ASP A 1 100 ? -11.466 7.917 1.267 1.00 98.38 100 ASP A N 1
ATOM 740 C CA . ASP A 1 100 ? -12.591 8.687 1.802 1.00 98.38 100 ASP A CA 1
ATOM 741 C C . ASP A 1 100 ? -13.900 7.884 1.686 1.00 98.38 100 ASP A C 1
ATOM 743 O O . ASP A 1 100 ? -14.659 7.805 2.650 1.00 98.38 100 ASP A O 1
ATOM 747 N N . ALA A 1 101 ? -14.124 7.206 0.553 1.00 97.94 101 ALA A N 1
ATOM 748 C CA . ALA A 1 101 ? -15.268 6.315 0.356 1.00 97.94 101 ALA A CA 1
ATOM 749 C C . ALA A 1 101 ? -15.235 5.090 1.287 1.00 97.94 101 ALA A C 1
ATOM 751 O O . ALA A 1 101 ? -16.256 4.744 1.881 1.00 97.94 101 ALA A O 1
ATOM 752 N N . PHE A 1 102 ? -14.069 4.456 1.443 1.00 98.19 102 PHE A N 1
ATOM 753 C CA . PHE A 1 102 ? -13.880 3.316 2.340 1.00 98.19 102 PHE A CA 1
ATOM 754 C C . PHE A 1 102 ? -14.184 3.686 3.797 1.00 98.19 102 PHE A C 1
ATOM 756 O O . PHE A 1 102 ? -14.967 3.005 4.456 1.00 98.19 102 PHE A O 1
ATOM 763 N N . LEU A 1 103 ? -13.618 4.795 4.284 1.00 97.38 103 LEU A N 1
ATOM 764 C CA . LEU A 1 103 ? -13.815 5.264 5.656 1.00 97.38 103 LEU A CA 1
ATOM 765 C C . LEU A 1 103 ? -15.254 5.714 5.916 1.00 97.38 103 LEU A C 1
ATOM 767 O O . LEU A 1 103 ? -15.762 5.495 7.011 1.00 97.38 103 LEU A O 1
ATOM 771 N N . TRP A 1 104 ? -15.927 6.293 4.919 1.00 96.94 104 TRP A N 1
ATOM 772 C CA . TRP A 1 104 ? -17.340 6.663 5.034 1.00 96.94 104 TRP A CA 1
ATOM 773 C C . TRP A 1 104 ? -18.263 5.445 5.198 1.00 96.94 104 TRP A C 1
ATOM 775 O O . TRP A 1 104 ? -19.332 5.556 5.793 1.00 96.94 104 TRP A O 1
ATOM 785 N N . GLY A 1 105 ? -17.840 4.274 4.711 1.00 96.25 105 GLY A N 1
ATOM 786 C CA . GLY A 1 105 ? -18.545 3.007 4.906 1.00 96.25 105 GLY A CA 1
ATOM 787 C C . GLY A 1 105 ? -18.363 2.374 6.291 1.00 96.25 105 GLY A C 1
ATOM 788 O O . GLY A 1 105 ? -19.030 1.381 6.585 1.00 96.25 105 GLY A O 1
ATOM 789 N N . LEU A 1 106 ? -17.477 2.910 7.139 1.00 96.38 106 LEU A N 1
ATOM 790 C CA . LEU A 1 106 ? -17.220 2.407 8.489 1.00 96.38 106 LEU A CA 1
ATOM 791 C C . LEU A 1 106 ? -17.945 3.254 9.556 1.00 96.38 106 LEU A C 1
ATOM 793 O O . LEU A 1 106 ? -18.166 4.450 9.355 1.00 96.38 106 LEU A O 1
ATOM 797 N N . PRO A 1 107 ? -18.299 2.682 10.724 1.00 96.00 107 PRO A N 1
ATOM 798 C CA . PRO A 1 107 ? -18.909 3.445 11.810 1.00 96.00 107 PRO A CA 1
ATOM 799 C C . PRO A 1 107 ? -17.980 4.549 12.332 1.00 96.00 107 PRO A C 1
ATOM 801 O O . PRO A 1 107 ? -16.914 4.275 12.892 1.00 96.00 107 PRO A O 1
ATOM 804 N N . SER A 1 108 ? -18.422 5.804 12.209 1.00 96.38 108 SER A N 1
ATOM 805 C CA . SER A 1 108 ? -17.721 6.958 12.781 1.00 96.38 108 SER A CA 1
ATOM 806 C C . SER A 1 108 ? -17.578 6.794 14.296 1.00 96.38 108 SER A C 1
ATOM 808 O O . SER A 1 108 ? -18.568 6.785 15.027 1.00 96.38 108 SER A O 1
ATOM 810 N N . SER A 1 109 ? -16.343 6.642 14.768 1.00 97.81 109 SER A N 1
ATOM 811 C CA . SER A 1 109 ? -16.026 6.308 16.158 1.00 97.81 109 SER A CA 1
ATOM 812 C C . SER A 1 109 ? -14.571 6.647 16.487 1.00 97.81 109 SER A C 1
ATOM 814 O O . SER A 1 109 ? -13.744 6.790 15.588 1.00 97.81 109 SER A O 1
ATOM 816 N N . GLN A 1 110 ? -14.233 6.717 17.778 1.00 98.12 110 GLN A N 1
ATOM 817 C CA . GLN A 1 110 ? -12.834 6.859 18.199 1.00 98.12 110 GLN A CA 1
ATOM 818 C C . GLN A 1 110 ? -11.987 5.663 17.739 1.00 98.12 110 GLN A C 1
ATOM 820 O O . GLN A 1 110 ? -10.866 5.845 17.283 1.00 98.12 110 GLN A O 1
ATOM 825 N N . ALA A 1 111 ? -12.564 4.456 17.758 1.00 98.19 111 ALA A N 1
ATOM 826 C CA . ALA A 1 111 ? -11.932 3.242 17.247 1.00 98.19 111 ALA A CA 1
ATOM 827 C C . ALA A 1 111 ? -11.478 3.384 15.784 1.00 98.19 111 ALA A C 1
ATOM 829 O O . ALA A 1 111 ? -10.393 2.925 15.425 1.00 98.19 111 ALA A O 1
ATOM 830 N N . LEU A 1 112 ? -12.288 4.035 14.942 1.00 98.31 112 LEU A N 1
ATOM 831 C CA . LEU A 1 112 ? -11.946 4.314 13.548 1.00 98.31 112 LEU A CA 1
ATOM 832 C C . LEU A 1 112 ? -10.728 5.241 13.449 1.00 98.31 112 LEU A C 1
ATOM 834 O O . LEU A 1 112 ? -9.783 4.929 12.726 1.00 98.31 112 LEU A O 1
ATOM 838 N N . GLU A 1 113 ? -10.719 6.354 14.182 1.00 98.38 113 GLU A N 1
ATOM 839 C CA . GLU A 1 113 ? -9.613 7.325 14.147 1.00 98.38 113 GLU A CA 1
ATOM 840 C C . GLU A 1 113 ? -8.314 6.771 14.754 1.00 98.38 113 GLU A C 1
ATOM 842 O O . GLU A 1 113 ? -7.221 7.006 14.224 1.00 98.38 113 GLU A O 1
ATOM 847 N N . ASP A 1 114 ? -8.422 5.965 15.809 1.00 98.31 114 ASP A N 1
ATOM 848 C CA . ASP A 1 114 ? -7.295 5.254 16.411 1.00 98.31 114 ASP A CA 1
ATOM 849 C C . ASP A 1 114 ? -6.719 4.219 15.435 1.00 98.31 114 ASP A C 1
ATOM 851 O O . ASP A 1 114 ? -5.501 4.143 15.254 1.00 98.31 114 ASP A O 1
ATOM 855 N N . GLY A 1 115 ? -7.596 3.480 14.745 1.00 98.38 115 GLY A N 1
ATOM 856 C CA . GLY A 1 115 ? -7.227 2.548 13.683 1.00 98.38 115 GLY A CA 1
ATOM 857 C C . GLY A 1 115 ? -6.479 3.252 12.554 1.00 98.38 115 GLY A C 1
ATOM 858 O O . GLY A 1 115 ? -5.366 2.855 12.215 1.00 98.38 115 GLY A O 1
ATOM 859 N N . ARG A 1 116 ? -7.017 4.360 12.029 1.00 98.44 116 ARG A N 1
ATOM 860 C CA . ARG A 1 116 ? -6.334 5.174 11.007 1.00 98.44 116 ARG A CA 1
ATOM 861 C C . ARG A 1 116 ? -4.964 5.641 11.484 1.00 98.44 116 ARG A C 1
ATOM 863 O O . ARG A 1 116 ? -3.958 5.436 10.810 1.00 98.44 116 ARG A O 1
ATOM 870 N N . THR A 1 117 ? -4.896 6.229 12.673 1.00 98.25 117 THR A N 1
ATOM 871 C CA . THR A 1 117 ? -3.631 6.712 13.239 1.00 98.25 117 THR A CA 1
ATOM 872 C C . THR A 1 117 ? -2.594 5.591 13.329 1.00 98.25 117 THR A C 1
ATOM 874 O O . THR A 1 117 ? -1.418 5.804 13.024 1.00 98.25 117 THR A O 1
ATOM 877 N N . HIS A 1 118 ? -3.020 4.387 13.708 1.00 98.38 118 HIS A N 1
ATOM 878 C CA . HIS A 1 118 ? -2.162 3.209 13.763 1.00 98.38 118 HIS A CA 1
ATOM 879 C C . HIS A 1 118 ? -1.714 2.737 12.373 1.00 98.38 118 HIS A C 1
ATOM 881 O O . HIS A 1 118 ? -0.516 2.595 12.131 1.00 98.38 118 HIS A O 1
ATOM 887 N N . GLY A 1 119 ? -2.643 2.588 11.426 1.00 98.50 119 GLY A N 1
ATOM 888 C CA . GLY A 1 119 ? -2.348 2.192 10.046 1.00 98.50 119 GLY A CA 1
ATOM 889 C C . GLY A 1 119 ? -1.371 3.138 9.340 1.00 98.50 119 GLY A C 1
ATOM 890 O O . GLY A 1 119 ? -0.425 2.691 8.688 1.00 98.50 119 GLY A O 1
ATOM 891 N N . GLN A 1 120 ? -1.517 4.450 9.551 1.00 98.62 120 GLN A N 1
ATOM 892 C CA . GLN A 1 120 ? -0.572 5.460 9.065 1.00 98.62 120 GLN A CA 1
ATOM 893 C C . GLN A 1 120 ? 0.842 5.233 9.615 1.00 98.62 120 GLN A C 1
ATOM 895 O O . GLN A 1 120 ? 1.817 5.339 8.864 1.00 98.62 120 GLN A O 1
ATOM 900 N N . LYS A 1 121 ? 0.975 4.927 10.912 1.00 98.31 121 LYS A N 1
ATOM 901 C CA . LYS A 1 121 ? 2.276 4.636 11.537 1.00 98.31 121 LYS A CA 1
ATOM 902 C C . LYS A 1 121 ? 2.896 3.377 10.941 1.00 98.31 121 LYS A C 1
ATOM 904 O O . LYS A 1 121 ? 4.046 3.441 10.514 1.00 98.31 121 LYS A O 1
ATOM 909 N N . VAL A 1 122 ? 2.131 2.287 10.838 1.00 98.56 122 VAL A N 1
ATOM 910 C CA . VAL A 1 122 ? 2.593 1.016 10.250 1.00 98.56 122 VAL A CA 1
ATOM 911 C C . VAL A 1 122 ? 3.113 1.226 8.829 1.00 98.56 122 VAL A C 1
ATOM 913 O O . VAL A 1 122 ? 4.257 0.882 8.529 1.00 98.56 122 VAL A O 1
ATOM 916 N N . ALA A 1 123 ? 2.317 1.859 7.965 1.00 98.62 123 ALA A N 1
ATOM 917 C CA . ALA A 1 123 ? 2.716 2.123 6.586 1.00 98.62 123 ALA A CA 1
ATOM 918 C C . ALA A 1 123 ? 3.969 3.002 6.496 1.00 98.62 123 ALA A C 1
ATOM 920 O O . ALA A 1 123 ? 4.868 2.717 5.707 1.00 98.62 123 ALA A O 1
ATOM 921 N N . THR A 1 124 ? 4.063 4.042 7.328 1.00 98.19 124 THR A N 1
ATOM 922 C CA . THR A 1 124 ? 5.239 4.926 7.367 1.00 98.19 124 THR A CA 1
ATOM 923 C C . THR A 1 124 ? 6.492 4.163 7.800 1.00 98.19 124 THR A C 1
ATOM 925 O O . THR A 1 124 ? 7.547 4.307 7.182 1.00 98.19 124 THR A O 1
ATOM 928 N N . MET A 1 125 ? 6.386 3.320 8.830 1.00 97.56 125 MET A N 1
ATOM 929 C CA . MET A 1 125 ? 7.494 2.487 9.298 1.00 97.56 125 MET A CA 1
ATOM 930 C C . MET A 1 125 ? 7.958 1.512 8.218 1.00 97.56 125 MET A C 1
ATOM 932 O O . MET A 1 125 ? 9.159 1.426 7.958 1.00 97.56 125 MET A O 1
ATOM 936 N N . LEU A 1 126 ? 7.026 0.833 7.546 1.00 97.81 126 LEU A N 1
ATOM 937 C CA . LEU A 1 126 ? 7.376 -0.111 6.492 1.00 97.81 126 LEU A CA 1
ATOM 938 C C . LEU A 1 126 ? 8.024 0.592 5.291 1.00 97.81 126 LEU A C 1
ATOM 940 O O . LEU A 1 126 ? 9.054 0.136 4.797 1.00 97.81 126 LEU A O 1
ATOM 944 N N . LEU A 1 127 ? 7.477 1.728 4.847 1.00 97.69 127 LEU A N 1
ATOM 945 C CA . LEU A 1 127 ? 8.072 2.527 3.772 1.00 97.69 127 LEU A CA 1
ATOM 946 C C . LEU A 1 127 ? 9.499 2.963 4.122 1.00 97.69 127 LEU A C 1
ATOM 948 O O . LEU A 1 127 ? 10.392 2.830 3.287 1.00 97.69 127 LEU A O 1
ATOM 952 N N . ASN A 1 128 ? 9.744 3.406 5.358 1.00 96.19 128 ASN A N 1
ATOM 953 C CA . ASN A 1 128 ? 11.084 3.773 5.822 1.00 96.19 128 ASN A CA 1
ATOM 954 C C . ASN A 1 128 ? 12.036 2.570 5.834 1.00 96.19 128 ASN A C 1
ATOM 956 O O . ASN A 1 128 ? 13.157 2.663 5.336 1.00 96.19 128 ASN A O 1
ATOM 960 N N . GLN A 1 129 ? 11.578 1.418 6.329 1.00 95.19 129 GLN A N 1
ATOM 961 C CA . GLN A 1 129 ? 12.356 0.178 6.338 1.00 95.19 129 GLN A CA 1
ATOM 962 C C . GLN A 1 129 ? 12.676 -0.328 4.918 1.00 95.19 129 GLN A C 1
ATOM 964 O O . GLN A 1 129 ? 13.611 -1.108 4.724 1.00 95.19 129 GLN A O 1
ATOM 969 N N . ARG A 1 130 ? 11.882 0.065 3.916 1.00 94.62 130 ARG A N 1
ATOM 970 C CA . ARG A 1 130 ? 12.056 -0.306 2.504 1.00 94.62 130 ARG A CA 1
ATOM 971 C C . ARG A 1 130 ? 12.706 0.777 1.652 1.00 94.62 130 ARG A C 1
ATOM 973 O O . ARG A 1 130 ? 13.083 0.487 0.524 1.00 94.62 130 ARG A O 1
ATOM 980 N N . MET A 1 131 ? 12.892 1.990 2.166 1.00 90.75 131 MET A N 1
ATOM 981 C CA . MET A 1 131 ? 13.411 3.125 1.395 1.00 90.75 131 MET A CA 1
ATOM 982 C C . MET A 1 131 ? 14.783 2.842 0.766 1.00 90.75 131 MET A C 1
ATOM 984 O O . MET A 1 131 ? 15.026 3.243 -0.367 1.00 90.75 131 MET A O 1
ATOM 988 N N . ASN A 1 132 ? 15.644 2.104 1.474 1.00 86.38 132 ASN A N 1
ATOM 989 C CA . ASN A 1 132 ? 17.024 1.814 1.071 1.00 86.38 132 ASN A CA 1
ATOM 990 C C . ASN A 1 132 ? 17.294 0.304 0.930 1.00 86.38 132 ASN A C 1
ATOM 992 O O . ASN A 1 132 ? 18.383 -0.170 1.243 1.00 86.38 132 ASN A O 1
ATOM 996 N N . ASP A 1 133 ? 16.311 -0.472 0.469 1.00 87.94 133 ASP A N 1
ATOM 997 C CA . ASP A 1 133 ? 16.429 -1.932 0.292 1.00 87.94 133 ASP A CA 1
ATOM 998 C C . ASP A 1 133 ? 17.205 -2.360 -0.975 1.00 87.94 133 ASP A C 1
ATOM 1000 O O . ASP A 1 133 ? 17.160 -3.521 -1.380 1.00 87.94 133 ASP A O 1
ATOM 1004 N N . GLY A 1 134 ? 17.904 -1.422 -1.623 1.00 85.25 134 GLY A N 1
ATOM 1005 C CA . GLY A 1 134 ? 18.672 -1.644 -2.850 1.00 85.25 134 GLY A CA 1
ATOM 1006 C C . GLY A 1 134 ? 17.829 -1.744 -4.123 1.00 85.25 134 GLY A C 1
ATOM 1007 O O . GLY A 1 134 ? 18.393 -1.781 -5.208 1.00 85.25 134 GLY A O 1
ATOM 1008 N N . SER A 1 135 ? 16.494 -1.731 -4.043 1.00 82.88 135 SER A N 1
ATOM 1009 C CA . SER A 1 135 ? 15.615 -1.820 -5.227 1.00 82.88 135 SER A CA 1
ATOM 1010 C C . SER A 1 135 ? 15.675 -0.604 -6.162 1.00 82.88 135 SER A C 1
ATOM 1012 O O . SER A 1 135 ? 15.222 -0.673 -7.307 1.00 82.88 135 SER A O 1
ATOM 1014 N N . ALA A 1 136 ? 16.208 0.514 -5.664 1.00 77.19 136 ALA A N 1
ATOM 1015 C CA . ALA A 1 136 ? 16.429 1.739 -6.420 1.00 77.19 136 ALA A CA 1
ATOM 1016 C C . ALA A 1 136 ? 17.819 1.806 -7.073 1.00 77.19 136 ALA A C 1
ATOM 1018 O O . ALA A 1 136 ? 18.057 2.719 -7.862 1.00 77.19 136 ALA A O 1
ATOM 1019 N N . ASP A 1 137 ? 18.725 0.862 -6.784 1.00 75.00 137 ASP A N 1
ATOM 1020 C CA . ASP A 1 137 ? 20.007 0.796 -7.486 1.00 75.00 137 ASP A CA 1
ATOM 1021 C C . ASP A 1 137 ? 19.744 0.674 -8.986 1.00 75.00 137 ASP A C 1
ATOM 1023 O O . ASP A 1 137 ? 18.894 -0.096 -9.397 1.00 75.00 137 ASP A O 1
ATOM 1027 N N . CYS A 1 138 ? 20.473 1.409 -9.821 1.00 66.62 138 CYS A N 1
ATOM 1028 C CA . CYS A 1 138 ? 20.315 1.369 -11.281 1.00 66.62 138 CYS A CA 1
ATOM 1029 C C . CYS A 1 138 ? 21.479 0.638 -11.969 1.00 66.62 138 CYS A C 1
ATOM 1031 O O . CYS A 1 138 ? 21.976 1.057 -13.017 1.00 66.62 138 CYS A O 1
ATOM 1033 N N . ARG A 1 139 ? 21.995 -0.439 -11.361 1.00 65.94 139 ARG A N 1
ATOM 1034 C CA . ARG A 1 139 ? 23.191 -1.122 -11.875 1.00 65.94 139 ARG A CA 1
ATOM 1035 C C . ARG A 1 139 ? 22.871 -1.895 -13.156 1.00 65.94 139 ARG A C 1
ATOM 1037 O O . ARG A 1 139 ? 22.207 -2.926 -13.133 1.00 65.94 139 ARG A O 1
ATOM 1044 N N . THR A 1 140 ? 23.408 -1.435 -14.281 1.00 66.88 140 THR A N 1
ATOM 1045 C CA . THR A 1 140 ? 23.248 -2.111 -15.572 1.00 66.88 140 THR A CA 1
ATOM 1046 C C . THR A 1 140 ? 24.171 -3.321 -15.680 1.00 66.88 140 THR A C 1
ATOM 1048 O O . THR A 1 140 ? 25.386 -3.199 -15.502 1.00 66.88 140 THR A O 1
ATOM 1051 N N . TYR A 1 141 ? 23.619 -4.479 -16.044 1.00 74.62 141 TYR A N 1
ATOM 1052 C CA . TYR A 1 141 ? 24.427 -5.638 -16.417 1.00 74.62 141 TYR A CA 1
ATOM 1053 C C . TYR A 1 141 ? 25.258 -5.334 -17.672 1.00 74.62 141 TYR A C 1
ATOM 1055 O O . TYR A 1 141 ? 24.725 -4.887 -18.687 1.00 74.62 141 TYR A O 1
ATOM 1063 N N . GLN A 1 142 ? 26.563 -5.607 -17.616 1.00 74.88 142 GLN A N 1
ATOM 1064 C CA . GLN A 1 142 ? 27.451 -5.521 -18.774 1.00 74.88 142 GLN A CA 1
ATOM 1065 C C . GLN A 1 142 ? 27.659 -6.918 -19.363 1.00 74.88 142 GLN A C 1
ATOM 1067 O O . GLN A 1 142 ? 28.376 -7.742 -18.785 1.00 74.88 142 GLN A O 1
ATOM 1072 N N . ALA A 1 143 ? 27.041 -7.182 -20.515 1.00 76.88 143 ALA A N 1
ATOM 1073 C CA . ALA A 1 143 ? 27.254 -8.431 -21.233 1.00 76.88 143 ALA A CA 1
ATOM 1074 C C . ALA A 1 143 ? 28.697 -8.561 -21.721 1.00 76.88 143 ALA A C 1
ATOM 1076 O O . ALA A 1 143 ? 29.321 -7.597 -22.166 1.00 76.88 143 ALA A O 1
ATOM 1077 N N . LYS A 1 144 ? 29.221 -9.785 -21.646 1.00 76.12 144 LYS A N 1
ATOM 1078 C CA . LYS A 1 144 ? 30.559 -10.141 -22.127 1.00 76.12 144 LYS A CA 1
ATOM 1079 C C . LYS A 1 144 ? 30.463 -11.426 -22.949 1.00 76.12 144 LYS A C 1
ATOM 1081 O O . LYS A 1 144 ? 29.710 -12.316 -22.557 1.00 76.12 144 LYS A O 1
ATOM 1086 N N . PRO A 1 145 ? 31.231 -11.573 -24.041 1.00 80.06 145 PRO A N 1
ATOM 1087 C CA . PRO A 1 145 ? 31.233 -12.783 -24.861 1.00 80.06 145 PRO A CA 1
ATOM 1088 C C . PRO A 1 145 ? 32.096 -13.884 -24.216 1.00 80.06 145 PRO A C 1
ATOM 1090 O O . PRO A 1 145 ? 33.040 -14.381 -24.818 1.00 80.06 145 PRO A O 1
ATOM 1093 N N . LEU A 1 146 ? 31.803 -14.236 -22.962 1.00 84.19 146 LEU A N 1
ATOM 1094 C CA . LEU A 1 146 ? 32.500 -15.279 -22.208 1.00 84.19 146 LEU A CA 1
ATOM 1095 C C . LEU A 1 146 ? 31.516 -16.388 -21.817 1.00 84.19 146 LEU A C 1
ATOM 1097 O O . LEU A 1 146 ? 30.351 -16.084 -21.540 1.00 84.19 146 LEU A O 1
ATOM 1101 N N . PRO A 1 147 ? 31.962 -17.656 -21.738 1.00 84.94 147 PRO A N 1
ATOM 1102 C CA . PRO A 1 147 ? 31.158 -18.725 -21.153 1.00 84.94 147 PRO A CA 1
ATOM 1103 C C . PRO A 1 147 ? 30.579 -18.318 -19.785 1.00 84.94 147 PRO A C 1
ATOM 1105 O O . PRO A 1 147 ? 31.264 -17.704 -18.966 1.00 84.94 147 PRO A O 1
ATOM 1108 N N . GLY A 1 148 ? 29.297 -18.617 -19.551 1.00 83.44 148 GLY A N 1
ATOM 1109 C CA . GLY A 1 148 ? 28.596 -18.278 -18.303 1.00 83.44 148 GLY A CA 1
ATOM 1110 C C . GLY A 1 148 ? 28.162 -16.811 -18.158 1.00 83.44 148 GLY A C 1
ATOM 1111 O O . GLY A 1 148 ? 27.681 -16.419 -17.095 1.00 83.44 148 GLY A O 1
ATOM 1112 N N . LYS A 1 149 ? 28.317 -15.976 -19.194 1.00 83.12 149 LYS A N 1
ATOM 1113 C CA . LYS A 1 149 ? 27.766 -14.613 -19.241 1.00 83.12 149 LYS A CA 1
ATOM 1114 C C . LYS A 1 149 ? 26.594 -14.555 -20.212 1.00 83.12 149 LYS A C 1
ATOM 1116 O O . LYS A 1 149 ? 26.612 -15.198 -21.260 1.00 83.12 149 LYS A O 1
ATOM 1121 N N . HIS A 1 150 ? 25.569 -13.788 -19.851 1.00 79.50 150 HIS A N 1
ATOM 1122 C CA . HIS A 1 150 ? 24.431 -13.583 -20.730 1.00 79.50 150 HIS A CA 1
ATOM 1123 C C . HIS A 1 150 ? 24.865 -12.760 -21.952 1.00 79.50 150 HIS A C 1
ATOM 1125 O O . HIS A 1 150 ? 25.686 -11.842 -21.847 1.00 79.50 150 HIS A O 1
ATOM 1131 N N . ARG A 1 151 ? 24.339 -13.136 -23.119 1.00 79.06 151 ARG A N 1
ATOM 1132 C CA . ARG A 1 151 ? 24.646 -12.542 -24.421 1.00 79.06 151 ARG A CA 1
ATOM 1133 C C . ARG A 1 151 ? 23.383 -11.888 -24.961 1.00 79.06 151 ARG A C 1
ATOM 1135 O O . ARG A 1 151 ? 22.310 -12.464 -24.834 1.00 79.06 151 ARG A O 1
ATOM 1142 N N . VAL A 1 152 ? 23.545 -10.718 -25.573 1.00 78.94 152 VAL A N 1
ATOM 1143 C CA . VAL A 1 152 ? 22.467 -10.050 -26.309 1.00 78.94 152 VAL A CA 1
ATOM 1144 C C . VAL A 1 152 ? 21.964 -10.986 -27.408 1.00 78.94 152 VAL A C 1
ATOM 1146 O O . VAL A 1 152 ? 22.779 -11.638 -28.069 1.00 78.94 152 VAL A O 1
ATOM 1149 N N . ASP A 1 153 ? 20.648 -11.044 -27.594 1.00 80.06 153 ASP A N 1
ATOM 1150 C CA . ASP A 1 153 ? 20.031 -11.756 -28.709 1.00 80.06 153 ASP A CA 1
ATOM 1151 C C . ASP A 1 153 ? 20.493 -11.139 -30.047 1.00 80.06 153 ASP A C 1
ATOM 1153 O O . ASP A 1 153 ? 20.246 -9.954 -30.288 1.00 80.06 153 ASP A O 1
ATOM 1157 N N . PRO A 1 154 ? 21.156 -11.904 -30.936 1.00 82.69 154 PRO A N 1
ATOM 1158 C CA . PRO A 1 154 ? 21.576 -11.409 -32.244 1.00 82.69 154 PRO A CA 1
ATOM 1159 C C . PRO A 1 154 ? 20.427 -10.909 -33.128 1.00 82.69 154 PRO A C 1
ATOM 1161 O O . PRO A 1 154 ? 20.659 -10.052 -33.977 1.00 82.69 154 PRO A O 1
ATOM 1164 N N . LEU A 1 155 ? 19.210 -11.434 -32.948 1.00 88.62 155 LEU A N 1
ATOM 1165 C CA . LEU A 1 155 ? 18.027 -11.010 -33.703 1.00 88.62 155 LEU A CA 1
ATOM 1166 C C . LEU A 1 155 ? 17.359 -9.772 -33.094 1.00 88.62 155 LEU A C 1
ATOM 1168 O O . LEU A 1 155 ? 16.623 -9.075 -33.787 1.00 88.62 155 LEU A O 1
ATOM 1172 N N . ASN A 1 156 ? 17.657 -9.465 -31.829 1.00 82.31 156 ASN A N 1
ATOM 1173 C CA . ASN A 1 156 ? 17.121 -8.318 -31.103 1.00 82.31 156 ASN A CA 1
ATOM 1174 C C . ASN A 1 156 ? 18.247 -7.562 -30.370 1.00 82.31 156 ASN A C 1
ATOM 1176 O O . ASN A 1 156 ? 18.237 -7.458 -29.142 1.00 82.31 156 ASN A O 1
ATOM 1180 N N . PRO A 1 157 ? 19.227 -6.984 -31.095 1.00 77.38 157 PRO A N 1
ATOM 1181 C CA . PRO A 1 157 ? 20.439 -6.417 -30.498 1.00 77.38 157 PRO A CA 1
ATOM 1182 C C . PRO A 1 157 ? 20.189 -5.183 -29.616 1.00 77.38 157 PRO A C 1
ATOM 1184 O O . PRO A 1 157 ? 21.057 -4.770 -28.845 1.00 77.38 157 PRO A O 1
ATOM 1187 N N . THR A 1 158 ? 19.008 -4.574 -29.737 1.00 76.56 158 THR A N 1
ATOM 1188 C CA . THR A 1 158 ? 18.564 -3.434 -28.928 1.00 76.56 158 THR A CA 1
ATOM 1189 C C . THR A 1 158 ? 17.721 -3.839 -27.724 1.00 76.56 158 THR A C 1
ATOM 1191 O O . THR A 1 158 ? 17.413 -2.967 -26.910 1.00 76.56 158 THR A O 1
ATOM 1194 N N . GLN A 1 159 ? 17.345 -5.118 -27.594 1.00 70.38 159 GLN A N 1
ATOM 1195 C CA . GLN A 1 159 ? 16.649 -5.618 -26.413 1.00 70.38 159 GLN A CA 1
ATOM 1196 C C . GLN A 1 159 ? 17.540 -5.371 -25.191 1.00 70.38 159 GLN A C 1
ATOM 1198 O O . GLN A 1 159 ? 18.718 -5.738 -25.170 1.00 70.38 159 GLN A O 1
ATOM 1203 N N . GLY A 1 160 ? 17.005 -4.646 -24.207 1.00 67.62 160 GLY A N 1
ATOM 1204 C CA . GLY A 1 160 ? 17.710 -4.383 -22.959 1.00 67.62 160 GLY A CA 1
ATOM 1205 C C . GLY A 1 160 ? 17.954 -5.671 -22.170 1.00 67.62 160 GLY A C 1
ATOM 1206 O O . GLY A 1 160 ? 17.521 -6.753 -22.551 1.00 67.62 160 GLY A O 1
ATOM 1207 N N . PHE A 1 161 ? 18.650 -5.553 -21.042 1.00 70.06 161 PHE A N 1
ATOM 1208 C CA . PHE A 1 161 ? 18.681 -6.631 -20.060 1.00 70.06 161 PHE A CA 1
ATOM 1209 C C . PHE A 1 161 ? 17.660 -6.344 -18.978 1.00 70.06 161 PHE A C 1
ATOM 1211 O O . PHE A 1 161 ? 17.737 -5.280 -18.354 1.00 70.06 161 PHE A O 1
ATOM 1218 N N . LEU A 1 162 ? 16.783 -7.311 -18.701 1.00 62.50 162 LEU A N 1
ATOM 1219 C CA . LEU A 1 162 ? 16.027 -7.367 -17.454 1.00 62.50 162 LEU A CA 1
ATOM 1220 C C . LEU A 1 162 ? 17.023 -7.520 -16.303 1.00 62.50 162 LEU A C 1
ATOM 1222 O O . LEU A 1 162 ? 17.373 -8.616 -15.872 1.00 62.50 162 LEU A O 1
ATOM 1226 N N . SER A 1 163 ? 17.543 -6.391 -15.838 1.00 56.69 163 SER A N 1
ATOM 1227 C CA . SER A 1 163 ? 18.227 -6.319 -14.561 1.00 56.69 163 SER A CA 1
ATOM 1228 C C . SER A 1 163 ? 17.172 -6.151 -13.461 1.00 56.69 163 SER A C 1
ATOM 1230 O O . SER A 1 163 ? 16.092 -5.615 -13.737 1.00 56.69 163 SER A O 1
ATOM 1232 N N . PRO A 1 164 ? 17.469 -6.519 -12.200 1.00 48.88 164 PRO A N 1
ATOM 1233 C CA . PRO A 1 164 ? 16.609 -6.182 -11.055 1.00 48.88 164 PRO A CA 1
ATOM 1234 C C . PRO A 1 164 ? 16.261 -4.682 -10.976 1.00 48.88 164 PRO A C 1
ATOM 1236 O O . PRO A 1 164 ? 15.329 -4.283 -10.287 1.00 48.88 164 PRO A O 1
ATOM 1239 N N . PHE A 1 165 ? 17.014 -3.874 -11.720 1.00 51.09 165 PHE A N 1
ATOM 1240 C CA . PHE A 1 165 ? 17.139 -2.434 -11.678 1.00 51.09 165 PHE A CA 1
ATOM 1241 C C . PHE A 1 165 ? 16.572 -1.737 -12.930 1.00 51.09 165 PHE A C 1
ATOM 1243 O O . PHE A 1 165 ? 16.726 -0.530 -13.094 1.00 51.09 165 PHE A O 1
ATOM 1250 N N . GLY A 1 166 ? 15.882 -2.490 -13.796 1.00 45.09 166 GLY A N 1
ATOM 1251 C CA . GLY A 1 166 ? 15.217 -1.988 -14.997 1.00 45.09 166 GLY A CA 1
ATOM 1252 C C . GLY A 1 166 ? 15.989 -2.249 -16.292 1.00 45.09 166 GLY A C 1
ATOM 1253 O O . GLY A 1 166 ? 17.218 -2.351 -16.323 1.00 45.09 166 GLY A O 1
ATOM 1254 N N . GLU A 1 167 ? 15.229 -2.391 -17.375 1.00 44.69 167 GLU A N 1
ATOM 1255 C CA . GLU A 1 167 ? 15.717 -2.289 -18.750 1.00 44.69 167 GLU A CA 1
ATOM 1256 C C . GLU A 1 167 ? 15.848 -0.820 -19.166 1.00 44.69 167 GLU A C 1
ATOM 1258 O O . GLU A 1 167 ? 15.353 0.082 -18.496 1.00 44.69 167 GLU A O 1
ATOM 1263 N N . LYS A 1 168 ? 16.469 -0.583 -20.325 1.00 43.09 168 LYS A N 1
ATOM 1264 C CA . LYS A 1 168 ? 16.595 0.707 -21.027 1.00 43.09 168 LYS A CA 1
ATOM 1265 C C . LYS A 1 168 ? 15.255 1.376 -21.423 1.00 43.09 168 LYS A C 1
ATOM 1267 O O . LYS A 1 168 ? 15.214 2.121 -22.398 1.00 43.09 168 LYS A O 1
ATOM 1272 N N . TRP A 1 169 ? 14.167 1.173 -20.692 1.00 39.72 169 TRP A N 1
ATOM 1273 C CA . TRP A 1 169 ? 12.941 1.949 -20.844 1.00 39.72 169 TRP A CA 1
ATOM 1274 C C . TRP A 1 169 ? 13.080 3.228 -20.014 1.00 39.72 169 TRP A C 1
ATOM 1276 O O . TRP A 1 169 ? 12.662 3.312 -18.868 1.00 39.72 169 TRP A O 1
ATOM 1286 N N . HIS A 1 170 ? 13.744 4.213 -20.624 1.00 39.31 170 HIS A N 1
ATOM 1287 C CA . HIS A 1 170 ? 13.940 5.581 -20.138 1.00 39.31 170 HIS A CA 1
ATOM 1288 C C . HIS A 1 170 ? 14.791 5.728 -18.860 1.00 39.31 170 HIS A C 1
ATOM 1290 O O . HIS A 1 170 ? 14.325 5.667 -17.727 1.00 39.31 170 HIS A O 1
ATOM 1296 N N . LEU A 1 171 ? 16.063 6.077 -19.083 1.00 39.91 171 LEU A N 1
ATOM 1297 C CA . LEU A 1 171 ? 17.070 6.508 -18.097 1.00 39.91 171 LEU A CA 1
ATOM 1298 C C . LEU A 1 171 ? 16.665 7.727 -17.234 1.00 39.91 171 LEU A C 1
ATOM 1300 O O . LEU A 1 171 ? 17.461 8.192 -16.423 1.00 39.91 171 LEU A O 1
ATOM 1304 N N . SER A 1 172 ? 15.456 8.268 -17.382 1.00 42.25 172 SER A N 1
ATOM 1305 C CA . SER A 1 172 ? 15.006 9.475 -16.684 1.00 42.25 172 SER A CA 1
ATOM 1306 C C . SER A 1 172 ? 14.738 9.275 -15.188 1.00 42.25 172 SER A C 1
ATOM 1308 O O . SER A 1 172 ? 14.703 10.263 -14.463 1.00 42.25 172 SER A O 1
ATOM 1310 N N . HIS A 1 173 ? 14.600 8.036 -14.701 1.00 41.56 173 HIS A N 1
ATOM 1311 C CA . HIS A 1 173 ? 14.360 7.757 -13.275 1.00 41.56 173 HIS A CA 1
ATOM 1312 C C . HIS A 1 173 ? 15.621 7.397 -12.472 1.00 41.56 173 HIS A C 1
ATOM 1314 O O . HIS A 1 173 ? 15.542 7.292 -11.254 1.00 41.56 173 HIS A O 1
ATOM 1320 N N . CYS A 1 174 ? 16.780 7.255 -13.128 1.00 44.25 174 CYS A N 1
ATOM 1321 C CA . CYS A 1 174 ? 18.070 6.996 -12.468 1.00 44.25 174 CYS A CA 1
ATOM 1322 C C . CYS A 1 174 ? 18.928 8.263 -12.296 1.00 44.25 174 CYS A C 1
ATOM 1324 O O . CYS A 1 174 ? 20.053 8.182 -11.813 1.00 44.25 174 CYS A O 1
ATOM 1326 N N . LEU A 1 175 ? 18.420 9.425 -12.719 1.00 29.86 175 LEU A N 1
ATOM 1327 C CA . LEU A 1 175 ? 19.072 10.723 -12.559 1.00 29.86 175 LEU A CA 1
ATOM 1328 C C . LEU A 1 175 ? 18.406 11.493 -11.413 1.00 29.86 175 LEU A C 1
ATOM 1330 O O . LEU A 1 175 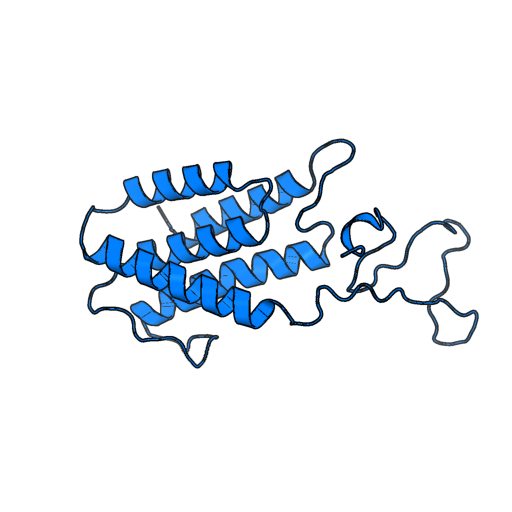? 17.605 12.398 -11.650 1.00 29.86 175 LEU A O 1
ATOM 1334 N N . ARG A 1 176 ? 18.728 11.122 -10.174 1.00 30.73 176 ARG A N 1
ATOM 1335 C CA . ARG A 1 176 ? 18.732 12.029 -9.021 1.00 30.73 176 ARG A CA 1
ATOM 1336 C C . ARG A 1 176 ? 19.906 11.689 -8.124 1.00 30.73 176 ARG A C 1
ATOM 1338 O O . ARG A 1 176 ? 20.130 10.479 -7.915 1.00 30.73 176 ARG A O 1
#

Secondary structure (DSSP, 8-state):
--HHHHHHHHHHHHHHHHT-BTTB--SS-HHHHHHHHHHHHHHHHHHHHHHHH-SS--SSTTPPPPPTT--HHHHHHHHHHHHHHHH-GGGHHHHHHHHHHHHHTS--SHHHHHHHHHHHHHHHHHHHHHTTSSTT--------SSTTS----TT-TT-----TT--SS-GGGS--

Radius of gyration: 19.32 Å; chains: 1; bounding box: 51×31×57 Å